Protein AF-A0A5A7U3H1-F1 (afdb_monomer)

Secondary structure (DSSP, 8-state):
--HHHHHTTT----------TTS----GGGSHHHHHTTTTS-SS--SSPPPPSS-------TTPPPP--PPP---HHHHHHT--

Sequence (84 aa):
MKASKLLNQGSWSILASIVDTREPEVSLSSELLVREYLDVFPDELPRLPPSREIDFVIELEPGTAPISRAPYKMALAELKDLEV

Foldseek 3Di:
DDPVVVVVVVDDDDDDDDDDPVDPPPPPCVDPVCVVPVVVVDPDDDPDDPDDPDDDDDDDDPPDDDDDDDDDDDDPVVVVVVDD

InterPro domains:
  IPR032567 RTL1-related [PTHR15503] (18-83)

Organism: Cucumis melo var. makuwa (NCBI:txid1194695)

Structure (mmCIF, N/CA/C/O backbone):
data_AF-A0A5A7U3H1-F1
#
_entry.id   AF-A0A5A7U3H1-F1
#
loop_
_atom_site.group_PDB
_atom_site.id
_atom_site.type_symbol
_atom_site.label_atom_id
_atom_site.label_alt_id
_atom_site.label_comp_id
_atom_site.label_asym_id
_atom_site.label_entity_id
_atom_site.label_seq_id
_atom_site.pdbx_PDB_ins_code
_atom_site.Cartn_x
_atom_site.Cartn_y
_atom_site.Cartn_z
_atom_site.occupancy
_atom_site.B_iso_or_equiv
_atom_site.auth_seq_id
_atom_site.auth_comp_id
_atom_site.auth_asym_id
_atom_site.auth_atom_id
_atom_site.pdbx_PDB_model_num
ATOM 1 N N . MET A 1 1 ? 34.977 -28.202 -11.379 1.00 61.16 1 MET A N 1
ATOM 2 C CA . MET A 1 1 ? 33.561 -28.621 -11.252 1.00 61.16 1 MET A CA 1
ATOM 3 C C . MET A 1 1 ? 32.715 -27.573 -11.968 1.00 61.16 1 MET A C 1
ATOM 5 O O . MET A 1 1 ? 32.946 -26.403 -11.713 1.00 61.16 1 MET A O 1
ATOM 9 N N . LYS A 1 2 ? 31.859 -27.939 -12.936 1.00 79.56 2 LYS A N 1
ATOM 10 C CA . LYS A 1 2 ? 31.066 -26.966 -13.724 1.00 79.56 2 LYS A CA 1
ATOM 11 C C . LYS A 1 2 ? 29.663 -26.822 -13.128 1.00 79.56 2 LYS A C 1
ATOM 13 O O . LYS A 1 2 ? 29.063 -27.841 -12.795 1.00 79.56 2 LYS A O 1
ATOM 18 N N . ALA A 1 3 ? 29.137 -25.598 -13.063 1.00 75.12 3 ALA A N 1
ATOM 19 C CA . ALA A 1 3 ? 27.799 -25.308 -12.534 1.00 75.12 3 ALA A CA 1
ATOM 20 C C . ALA A 1 3 ? 26.691 -26.105 -13.250 1.00 75.12 3 ALA A C 1
ATOM 22 O O . ALA A 1 3 ? 25.816 -26.667 -12.601 1.00 75.12 3 ALA A O 1
ATOM 23 N N . SER A 1 4 ? 26.799 -26.280 -14.572 1.00 73.88 4 SER A N 1
ATOM 24 C CA . SER A 1 4 ? 25.845 -27.060 -15.376 1.00 73.88 4 SER A CA 1
ATOM 25 C C . SER A 1 4 ? 25.686 -28.513 -14.924 1.00 73.88 4 SER A C 1
ATOM 27 O O . SER A 1 4 ? 24.596 -29.071 -14.992 1.00 73.88 4 SER A O 1
ATOM 29 N N . LYS A 1 5 ? 26.756 -29.133 -14.413 1.00 81.12 5 LYS A N 1
ATOM 30 C CA . LYS A 1 5 ? 26.700 -30.508 -13.906 1.00 81.12 5 LYS A CA 1
ATOM 31 C C . LYS A 1 5 ? 25.876 -30.604 -12.618 1.00 81.12 5 LYS A C 1
ATOM 33 O O . LYS A 1 5 ? 25.225 -31.617 -12.415 1.00 81.12 5 LYS A O 1
ATOM 38 N N . LEU A 1 6 ? 25.897 -29.565 -11.782 1.00 79.69 6 LEU A N 1
ATOM 39 C CA . LEU A 1 6 ? 25.165 -29.521 -10.512 1.00 79.69 6 LEU A CA 1
ATOM 40 C C . LEU A 1 6 ? 23.680 -29.213 -10.711 1.00 79.69 6 LEU A C 1
ATOM 42 O O . LEU A 1 6 ? 22.840 -29.812 -10.044 1.00 79.69 6 LEU A O 1
ATOM 46 N N . LEU A 1 7 ? 23.363 -28.343 -11.674 1.00 81.62 7 LEU A N 1
ATOM 47 C CA . LEU A 1 7 ? 21.981 -28.065 -12.077 1.00 81.62 7 LEU A CA 1
ATOM 48 C C . LEU A 1 7 ? 21.293 -29.332 -12.598 1.00 81.62 7 LEU A C 1
ATOM 50 O O . LEU A 1 7 ? 20.203 -29.675 -12.153 1.00 81.62 7 LEU A O 1
ATOM 54 N N . ASN A 1 8 ? 21.981 -30.103 -13.446 1.00 81.00 8 ASN A N 1
ATOM 55 C CA . ASN A 1 8 ? 21.464 -31.373 -13.971 1.00 81.00 8 ASN A CA 1
ATOM 56 C C . ASN A 1 8 ? 21.324 -32.476 -12.904 1.00 81.00 8 ASN A C 1
ATOM 58 O O . ASN A 1 8 ? 20.734 -33.517 -13.178 1.00 81.00 8 ASN A O 1
ATOM 62 N N . GLN A 1 9 ? 21.877 -32.273 -11.706 1.00 85.31 9 GLN A N 1
ATOM 63 C CA . GLN A 1 9 ? 21.745 -33.180 -10.564 1.00 85.31 9 GLN A CA 1
ATOM 64 C C . GLN A 1 9 ? 20.637 -32.745 -9.588 1.00 85.31 9 GLN A C 1
ATOM 66 O O . GLN A 1 9 ? 20.503 -33.346 -8.526 1.00 85.31 9 GLN A O 1
ATOM 71 N N . GLY A 1 10 ? 19.835 -31.730 -9.941 1.00 81.38 10 GLY A N 1
ATOM 72 C CA . GLY A 1 10 ? 18.683 -31.290 -9.147 1.00 81.38 10 GLY A CA 1
ATOM 73 C C . GLY A 1 10 ? 19.040 -30.410 -7.946 1.00 81.38 10 GLY A C 1
ATOM 74 O O . GLY A 1 10 ? 18.241 -30.279 -7.021 1.00 81.38 10 GLY A O 1
ATOM 75 N N . SER A 1 11 ? 20.236 -29.816 -7.931 1.00 84.12 11 SER A N 1
ATOM 76 C CA . SER A 1 11 ? 20.619 -28.859 -6.891 1.00 84.12 11 SER A CA 1
ATOM 77 C C . SER A 1 11 ? 19.870 -27.537 -7.055 1.00 84.12 11 SER A C 1
ATOM 79 O O . SER A 1 11 ? 19.643 -27.074 -8.171 1.00 84.12 11 SER A O 1
ATOM 81 N N . TRP A 1 12 ? 19.559 -26.886 -5.934 1.00 76.88 12 TRP A N 1
ATOM 82 C CA . TRP A 1 12 ? 18.973 -25.549 -5.929 1.00 76.88 12 TRP A CA 1
ATOM 83 C C . TRP A 1 12 ? 19.993 -24.532 -6.441 1.00 76.88 12 TRP A C 1
ATOM 85 O O . TRP A 1 12 ? 21.180 -24.609 -6.110 1.00 76.88 12 TRP A O 1
ATOM 95 N N . SER A 1 13 ? 19.527 -23.582 -7.248 1.00 76.06 13 SER A N 1
ATOM 96 C CA . SER A 1 13 ? 20.351 -22.514 -7.806 1.00 76.06 13 SER A CA 1
ATOM 97 C C . SER A 1 13 ? 19.618 -21.189 -7.787 1.00 76.06 13 SER A C 1
ATOM 99 O O . SER A 1 13 ? 18.407 -21.149 -7.982 1.00 76.06 13 SER A O 1
ATOM 101 N N . ILE A 1 14 ? 20.378 -20.114 -7.623 1.00 75.81 14 ILE A N 1
ATOM 102 C CA . ILE A 1 14 ? 19.887 -18.744 -7.724 1.00 75.81 14 ILE A CA 1
ATOM 103 C C . ILE A 1 14 ? 20.550 -18.120 -8.951 1.00 75.81 14 ILE A C 1
ATOM 105 O O . ILE A 1 14 ? 21.758 -18.276 -9.149 1.00 75.81 14 ILE A O 1
ATOM 109 N N . LEU A 1 15 ? 19.755 -17.450 -9.785 1.00 77.19 15 LEU A N 1
ATOM 110 C CA . LEU A 1 15 ? 20.267 -16.650 -10.891 1.00 77.19 15 LEU A CA 1
ATOM 111 C C . LEU A 1 15 ? 20.718 -15.297 -10.342 1.00 77.19 15 LEU A C 1
ATOM 113 O O . LEU A 1 15 ? 19.944 -14.597 -9.697 1.00 77.19 15 LEU A O 1
ATOM 117 N N . ALA A 1 16 ? 21.974 -14.950 -10.599 1.00 75.00 16 ALA A N 1
ATOM 118 C CA . ALA A 1 16 ? 22.521 -13.633 -10.322 1.00 75.00 16 ALA A CA 1
ATOM 119 C C . ALA A 1 16 ? 23.075 -13.070 -11.630 1.00 75.00 16 ALA A C 1
ATOM 121 O O . ALA A 1 16 ? 23.884 -13.722 -12.294 1.00 75.00 16 ALA A O 1
ATOM 122 N N . SER A 1 17 ? 22.629 -11.876 -12.002 1.00 70.50 17 SER A N 1
ATOM 123 C CA . SER A 1 17 ? 23.200 -11.091 -13.092 1.00 70.50 17 SER A CA 1
ATOM 124 C C . SER A 1 17 ? 24.069 -9.975 -12.511 1.00 70.50 17 SER A C 1
ATOM 126 O O . SER A 1 17 ? 23.795 -9.439 -11.439 1.00 70.50 17 SER A O 1
ATOM 128 N N . ILE A 1 18 ? 25.158 -9.657 -13.209 1.00 72.25 18 ILE A N 1
ATOM 129 C CA . ILE A 1 18 ? 26.003 -8.495 -12.927 1.00 72.25 18 ILE A CA 1
ATOM 130 C C . ILE A 1 18 ? 25.791 -7.543 -14.094 1.00 72.25 18 ILE A C 1
ATOM 132 O O . ILE A 1 18 ? 26.013 -7.928 -15.241 1.00 72.25 18 ILE A O 1
ATOM 136 N N . VAL A 1 19 ? 25.351 -6.325 -13.797 1.00 71.50 19 VAL A N 1
ATOM 137 C CA . VAL A 1 19 ? 25.178 -5.265 -14.792 1.00 71.50 19 VAL A CA 1
ATOM 138 C C . VAL A 1 19 ? 26.387 -4.337 -14.697 1.00 71.50 19 VAL A C 1
ATOM 140 O O . VAL A 1 19 ? 26.691 -3.829 -13.617 1.00 71.50 19 VAL A O 1
ATOM 143 N N . ASP A 1 20 ? 27.111 -4.161 -15.806 1.00 68.62 20 ASP A N 1
ATOM 144 C CA . ASP A 1 20 ? 28.201 -3.184 -15.899 1.00 68.62 20 ASP A CA 1
ATOM 145 C C . ASP A 1 20 ? 27.595 -1.781 -16.013 1.00 68.62 20 ASP A C 1
ATOM 147 O O . ASP A 1 20 ? 26.844 -1.492 -16.940 1.00 68.62 20 ASP A O 1
ATOM 151 N N . THR A 1 21 ? 27.903 -0.910 -15.055 1.00 67.44 21 THR A N 1
ATOM 152 C CA . THR A 1 21 ? 27.333 0.441 -14.950 1.00 67.44 21 THR A CA 1
ATOM 153 C C . THR A 1 21 ? 27.993 1.459 -15.886 1.00 67.44 21 THR A C 1
ATOM 155 O O . THR A 1 21 ? 27.663 2.644 -15.833 1.00 67.44 21 THR A O 1
ATOM 158 N N . ARG A 1 22 ? 28.961 1.031 -16.711 1.00 70.19 22 ARG A N 1
ATOM 159 C CA . ARG A 1 22 ? 29.662 1.873 -17.701 1.00 70.19 22 ARG A CA 1
ATOM 160 C C . ARG A 1 22 ? 29.014 1.851 -19.086 1.00 70.19 22 ARG A C 1
ATOM 162 O O . ARG A 1 22 ? 29.277 2.747 -19.884 1.00 70.19 22 ARG A O 1
ATOM 169 N N . GLU A 1 23 ? 28.212 0.830 -19.366 1.00 62.97 23 GLU A N 1
ATOM 170 C CA . GLU A 1 23 ? 27.368 0.735 -20.558 1.00 62.97 23 GLU A CA 1
ATOM 171 C C . GLU A 1 23 ? 26.053 1.502 -20.302 1.00 62.97 23 GLU A C 1
ATOM 173 O O . GLU A 1 23 ? 25.634 1.611 -19.145 1.00 62.97 23 GLU A O 1
ATOM 178 N N . PRO A 1 24 ? 25.395 2.061 -21.338 1.00 62.69 24 PRO A N 1
ATOM 179 C CA . PRO A 1 24 ? 24.077 2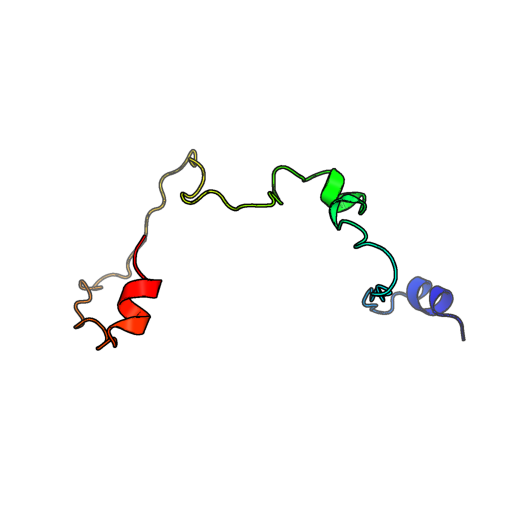.666 -21.166 1.00 62.69 24 PRO A CA 1
ATOM 180 C C . PRO A 1 24 ? 23.124 1.638 -20.549 1.00 62.69 24 PRO A C 1
ATOM 182 O O . PRO A 1 24 ? 23.178 0.463 -20.909 1.00 62.69 24 PRO A O 1
ATOM 185 N N . GLU A 1 25 ? 22.282 2.087 -19.615 1.00 60.09 25 GLU A N 1
ATOM 186 C CA . GLU A 1 25 ? 21.346 1.244 -18.869 1.00 60.09 25 GLU A CA 1
ATOM 187 C C . GLU A 1 25 ? 20.642 0.257 -19.808 1.00 60.09 25 GLU A C 1
ATOM 189 O O . GLU A 1 25 ? 19.834 0.637 -20.660 1.00 60.09 25 GLU A O 1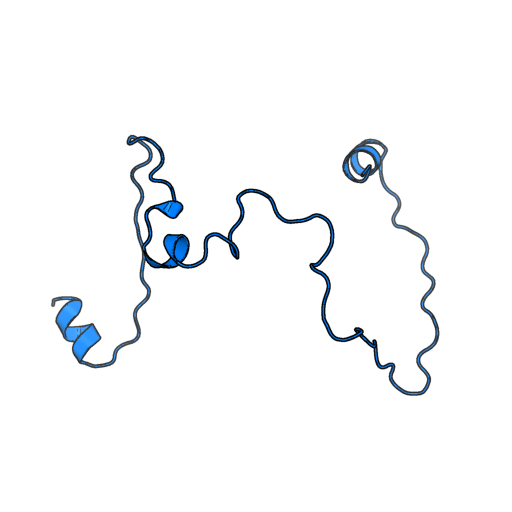
ATOM 194 N N . VAL A 1 26 ? 20.984 -1.028 -19.689 1.00 59.03 26 VAL A N 1
ATOM 195 C CA . VAL A 1 26 ? 20.271 -2.089 -20.394 1.00 59.03 26 VAL A CA 1
ATOM 196 C C . VAL A 1 26 ? 18.868 -2.095 -19.807 1.00 59.03 26 VAL A C 1
ATOM 198 O O . VAL A 1 26 ? 18.687 -2.445 -18.642 1.00 59.03 26 VAL A O 1
ATOM 201 N N . SER A 1 27 ? 17.881 -1.651 -20.585 1.00 63.31 27 SER A N 1
ATOM 202 C CA . SER A 1 27 ? 16.504 -1.602 -20.110 1.00 63.31 27 SER A CA 1
ATOM 203 C C . SER A 1 27 ? 16.075 -3.003 -19.670 1.00 63.31 27 SER A C 1
ATOM 205 O O . SER A 1 27 ? 16.249 -3.977 -20.409 1.00 63.31 27 SER A O 1
ATOM 207 N N . LEU A 1 28 ? 15.481 -3.117 -18.479 1.00 62.16 28 LEU A N 1
ATOM 208 C CA . LEU A 1 28 ? 14.870 -4.367 -17.997 1.00 62.16 28 LEU A CA 1
ATOM 209 C C . LEU A 1 28 ? 13.813 -4.887 -18.989 1.00 62.16 28 LEU A C 1
ATOM 211 O O . LEU A 1 28 ? 13.583 -6.084 -19.107 1.00 62.16 28 LEU A O 1
ATOM 215 N N . SER A 1 29 ? 13.268 -3.997 -19.827 1.00 60.59 29 SER A N 1
ATOM 216 C CA . SER A 1 29 ? 12.439 -4.345 -20.983 1.00 60.59 29 SER A CA 1
ATOM 217 C C . SER A 1 29 ? 13.155 -5.157 -22.069 1.00 60.59 29 SER A C 1
ATOM 219 O O . SER A 1 29 ? 12.538 -5.469 -23.078 1.00 60.59 29 SER A O 1
ATOM 221 N N . SER A 1 30 ? 14.445 -5.476 -21.955 1.00 63.72 30 SER A N 1
ATOM 222 C CA . SER A 1 30 ? 15.157 -6.391 -22.863 1.00 63.72 30 SER A CA 1
ATOM 223 C C . SER A 1 30 ? 15.013 -7.863 -22.462 1.00 63.72 30 SER A C 1
ATOM 225 O O . SER A 1 30 ? 15.243 -8.752 -23.288 1.00 63.72 30 SER A O 1
ATOM 227 N N . GLU A 1 31 ? 14.572 -8.126 -21.232 1.00 74.12 31 GLU A N 1
ATOM 228 C CA . GLU A 1 31 ? 14.332 -9.465 -20.710 1.00 74.12 31 GLU A CA 1
ATOM 229 C C . GLU A 1 31 ? 13.054 -10.034 -21.334 1.00 74.12 31 GLU A C 1
ATOM 231 O O . GLU A 1 31 ? 11.993 -9.412 -21.294 1.00 74.12 31 GLU A O 1
ATOM 236 N N . LEU A 1 32 ? 13.144 -11.227 -21.936 1.00 72.69 32 LEU A N 1
ATOM 237 C CA . LEU A 1 32 ? 12.035 -11.833 -22.689 1.00 72.69 32 LEU A CA 1
ATOM 238 C C . LEU A 1 32 ? 10.749 -11.961 -21.860 1.00 72.69 32 LEU A C 1
ATOM 240 O O . LEU A 1 32 ? 9.668 -11.762 -22.399 1.00 72.69 32 LEU A O 1
ATOM 244 N N . LEU A 1 33 ? 10.879 -12.228 -20.558 1.00 76.62 33 LEU A N 1
ATOM 245 C CA . LEU A 1 33 ? 9.744 -12.298 -19.638 1.00 76.62 33 LEU A CA 1
ATOM 246 C C . LEU A 1 33 ? 9.128 -10.922 -19.371 1.00 76.62 33 LEU A C 1
ATOM 248 O O . LEU A 1 33 ? 7.915 -10.794 -19.372 1.00 76.62 33 LEU A O 1
ATOM 252 N N . VAL A 1 34 ? 9.933 -9.874 -19.191 1.00 75.38 34 VAL A N 1
ATOM 253 C CA . VAL A 1 34 ? 9.410 -8.517 -18.960 1.00 75.38 34 VAL A CA 1
ATOM 254 C C . VAL A 1 34 ? 8.711 -7.992 -20.216 1.00 75.38 34 VAL A C 1
ATOM 256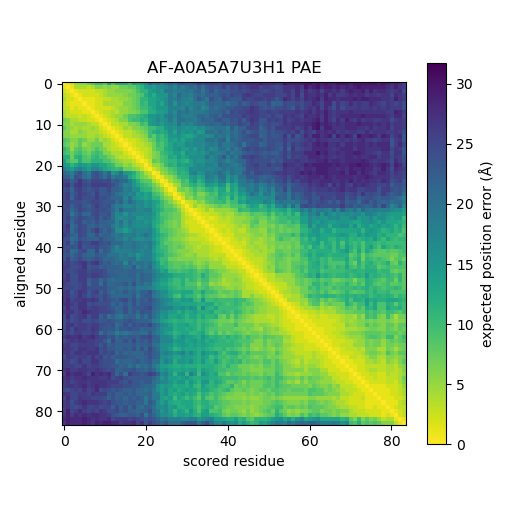 O O . VAL A 1 34 ? 7.648 -7.386 -20.119 1.00 75.38 34 VAL A O 1
ATOM 259 N N . ARG A 1 35 ? 9.247 -8.295 -21.408 1.00 76.56 35 ARG A N 1
ATOM 260 C CA . ARG A 1 35 ? 8.609 -7.960 -22.697 1.00 76.56 35 ARG A CA 1
ATOM 261 C C . ARG A 1 35 ? 7.236 -8.591 -22.886 1.00 76.56 35 ARG A C 1
ATOM 263 O O . ARG A 1 35 ? 6.395 -7.998 -23.553 1.00 76.56 35 ARG A O 1
ATOM 270 N N . GLU A 1 36 ? 7.037 -9.793 -22.361 1.00 84.69 36 GLU A N 1
ATOM 271 C CA . GLU A 1 36 ? 5.780 -10.530 -22.495 1.00 84.69 36 GLU A CA 1
ATOM 272 C C . GLU A 1 36 ? 4.672 -9.961 -21.590 1.00 84.69 36 GLU A C 1
ATOM 274 O O . GLU A 1 36 ? 3.499 -10.121 -21.911 1.00 84.69 36 GLU A O 1
ATOM 279 N N . TYR A 1 37 ? 5.034 -9.233 -20.525 1.00 82.06 37 TYR A N 1
ATOM 280 C CA . TYR A 1 37 ? 4.110 -8.707 -19.508 1.00 82.06 37 TYR A CA 1
ATOM 281 C C . TYR A 1 37 ? 4.310 -7.204 -19.238 1.00 82.06 37 TYR A C 1
ATOM 283 O O . TYR A 1 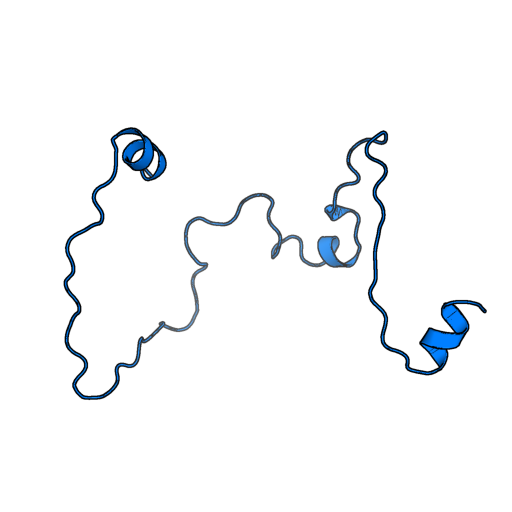37 ? 4.274 -6.752 -18.092 1.00 82.06 37 TYR A O 1
ATOM 291 N N . LEU A 1 38 ? 4.546 -6.404 -20.284 1.00 78.88 38 LEU A N 1
ATOM 292 C CA . LEU A 1 38 ? 4.754 -4.950 -20.151 1.00 78.88 38 LEU A CA 1
ATOM 293 C C . LEU A 1 38 ? 3.542 -4.212 -19.555 1.00 78.88 38 LEU A C 1
ATOM 295 O O . LEU A 1 38 ? 3.691 -3.138 -18.982 1.00 78.88 38 LEU A O 1
ATOM 299 N N . ASP A 1 39 ? 2.348 -4.787 -19.670 1.00 77.31 39 ASP A N 1
ATOM 300 C CA . ASP A 1 39 ? 1.108 -4.302 -19.062 1.00 77.31 39 ASP A CA 1
ATOM 301 C C . ASP A 1 39 ? 1.059 -4.507 -17.536 1.00 77.31 39 ASP A C 1
ATOM 303 O O . ASP A 1 39 ? 0.392 -3.746 -16.833 1.00 77.31 39 ASP A O 1
ATOM 307 N N . VAL A 1 40 ? 1.784 -5.503 -17.017 1.00 81.38 40 VAL A N 1
ATOM 308 C CA . VAL A 1 40 ? 1.916 -5.787 -15.575 1.00 81.38 40 VAL A CA 1
ATOM 309 C C . VAL A 1 40 ? 3.064 -4.992 -14.944 1.00 81.38 40 VAL A C 1
ATOM 311 O O . VAL A 1 40 ? 3.018 -4.695 -13.749 1.00 81.38 40 VAL A O 1
ATOM 314 N N . PHE A 1 41 ? 4.068 -4.609 -15.738 1.00 79.94 41 PHE A N 1
ATOM 315 C CA . PHE A 1 41 ? 5.228 -3.820 -15.309 1.00 79.94 41 PHE A CA 1
ATOM 316 C C . PHE A 1 41 ? 5.277 -2.440 -15.989 1.00 79.94 41 PHE A C 1
ATOM 318 O O . PHE A 1 41 ? 6.225 -2.165 -16.728 1.00 79.94 41 PHE A O 1
ATOM 325 N N . PRO A 1 42 ? 4.282 -1.560 -15.772 1.00 80.94 42 PRO A N 1
ATOM 326 C CA . PRO A 1 42 ? 4.344 -0.210 -16.310 1.00 80.94 42 PRO A CA 1
ATOM 327 C C . PRO A 1 42 ? 5.426 0.606 -15.589 1.00 80.94 42 PRO A C 1
ATOM 329 O O . PRO A 1 42 ? 5.654 0.430 -14.391 1.00 80.94 42 PRO A O 1
ATOM 332 N N . ASP A 1 43 ? 6.045 1.546 -16.307 1.00 81.12 43 ASP A N 1
ATOM 333 C CA . ASP A 1 43 ? 7.041 2.468 -15.738 1.00 81.12 43 ASP A CA 1
ATOM 334 C C . ASP A 1 43 ? 6.453 3.317 -14.590 1.00 81.12 43 ASP A C 1
ATOM 336 O O . ASP A 1 43 ? 7.160 3.702 -13.659 1.00 81.12 43 ASP A O 1
ATOM 340 N N . GLU A 1 44 ? 5.137 3.560 -14.621 1.00 84.00 44 GLU A N 1
ATOM 341 C CA . GLU A 1 44 ? 4.368 4.204 -13.557 1.00 84.00 44 GLU A CA 1
ATOM 342 C C . GLU A 1 44 ? 3.159 3.343 -13.163 1.00 84.00 44 GLU A C 1
ATOM 344 O O . GLU A 1 44 ? 2.374 2.911 -14.009 1.00 84.00 44 GLU A O 1
ATOM 349 N N . LEU A 1 45 ? 2.967 3.118 -11.859 1.00 83.38 45 LEU A N 1
ATOM 350 C CA . LEU A 1 45 ? 1.804 2.382 -11.361 1.00 83.38 45 LEU A CA 1
ATOM 351 C C . LEU A 1 45 ? 0.531 3.243 -11.426 1.00 83.38 45 LEU A C 1
ATOM 353 O O . LEU A 1 45 ? 0.567 4.431 -11.087 1.00 83.38 45 LEU A O 1
ATOM 357 N N . PRO A 1 46 ? -0.631 2.656 -11.770 1.00 80.12 46 PRO A N 1
ATOM 358 C CA . PRO A 1 46 ? -1.896 3.370 -11.688 1.00 80.12 46 PRO A CA 1
ATOM 359 C C . PRO A 1 46 ? -2.182 3.751 -10.228 1.00 80.12 46 PRO A C 1
ATOM 361 O O . PRO A 1 46 ? -2.077 2.927 -9.321 1.00 80.12 46 PRO A O 1
ATOM 364 N N . ARG A 1 47 ? -2.570 5.012 -9.993 1.00 83.00 47 ARG A N 1
ATOM 365 C CA . ARG A 1 47 ? -2.857 5.526 -8.635 1.00 83.00 47 ARG A CA 1
ATOM 366 C C . ARG A 1 47 ? -4.000 4.788 -7.945 1.00 83.00 47 ARG A C 1
ATOM 368 O O . ARG A 1 47 ? -4.030 4.695 -6.723 1.00 83.00 47 ARG A O 1
ATOM 375 N N . LEU A 1 48 ? -4.962 4.314 -8.731 1.00 82.62 48 LEU A N 1
ATOM 376 C CA . LEU A 1 48 ? -6.076 3.519 -8.243 1.00 82.62 48 LEU A CA 1
ATOM 377 C C . LEU A 1 48 ? -5.861 2.062 -8.632 1.00 82.62 48 LEU A C 1
ATOM 379 O O . LEU A 1 48 ? -5.381 1.793 -9.737 1.00 82.62 48 LEU A O 1
ATOM 383 N N . PRO A 1 49 ? -6.252 1.116 -7.762 1.00 80.81 49 PRO A N 1
ATOM 384 C CA . PRO A 1 49 ? -6.300 -0.271 -8.170 1.00 80.81 49 PRO A CA 1
ATOM 385 C C . PRO A 1 49 ? -7.220 -0.396 -9.396 1.00 80.81 49 PRO A C 1
ATOM 387 O O . PRO A 1 49 ? -8.248 0.287 -9.461 1.00 80.81 49 PRO A O 1
ATOM 390 N N . PRO A 1 50 ? -6.871 -1.254 -10.366 1.00 82.38 50 PRO A N 1
ATOM 391 C CA . PRO A 1 50 ? -7.726 -1.502 -11.518 1.00 82.38 50 PRO A CA 1
ATOM 392 C C . PRO A 1 50 ? -9.110 -1.976 -11.062 1.00 82.38 50 PRO A C 1
ATOM 394 O O . PRO A 1 50 ? -9.245 -2.626 -10.019 1.00 82.38 50 PRO A O 1
ATOM 397 N N . SER A 1 51 ? -10.138 -1.651 -11.850 1.00 83.81 51 SER A N 1
ATOM 398 C CA . SER A 1 51 ? -11.500 -2.128 -11.608 1.00 83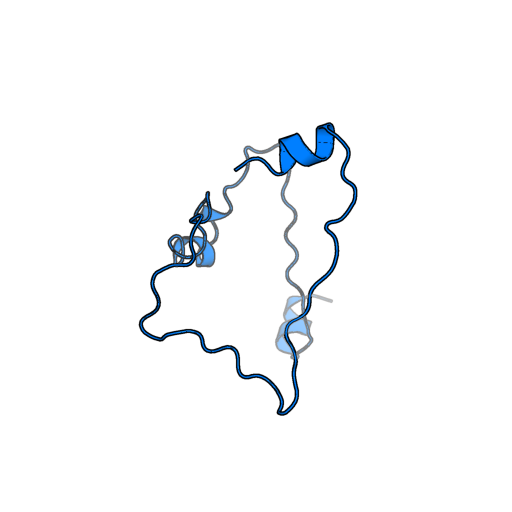.81 51 SER A CA 1
ATOM 399 C C . SER A 1 51 ? -11.493 -3.649 -11.546 1.00 83.81 51 SER A C 1
ATOM 401 O O . SER A 1 51 ? -11.020 -4.305 -12.475 1.00 83.81 51 SER A O 1
ATOM 403 N N . ARG A 1 52 ? -12.005 -4.208 -10.452 1.00 84.25 52 ARG A N 1
ATOM 404 C CA . ARG A 1 52 ? -12.129 -5.655 -10.283 1.00 84.25 52 ARG A CA 1
ATOM 405 C C . ARG A 1 52 ? -13.585 -6.044 -10.513 1.00 84.25 52 ARG A C 1
ATOM 407 O O . ARG A 1 52 ? -14.480 -5.277 -10.181 1.00 84.25 52 ARG A O 1
ATOM 414 N N . GLU A 1 53 ? -13.815 -7.224 -11.077 1.00 87.38 53 GLU A N 1
ATOM 415 C CA . GLU A 1 53 ? -15.172 -7.739 -11.333 1.00 87.38 53 GLU A CA 1
ATOM 416 C C . GLU A 1 53 ? -15.922 -8.117 -10.047 1.00 87.38 53 GLU A C 1
ATOM 418 O O . GLU A 1 53 ? -17.137 -8.295 -10.067 1.00 87.38 53 GLU A O 1
ATOM 423 N N . ILE A 1 54 ? -15.197 -8.240 -8.932 1.00 85.75 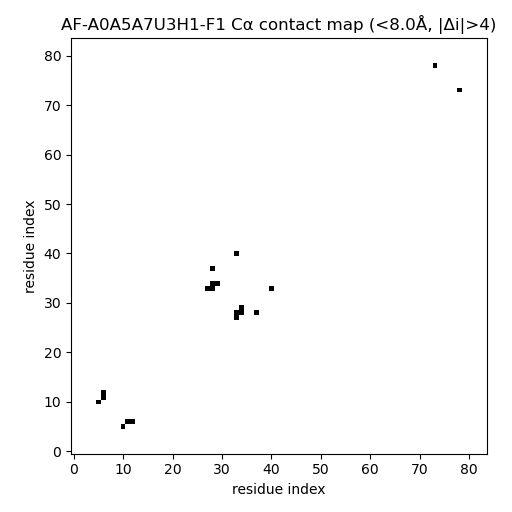54 ILE A N 1
ATOM 424 C CA . ILE A 1 54 ? -15.731 -8.601 -7.622 1.00 85.75 54 ILE A CA 1
ATOM 425 C C . ILE A 1 54 ? -15.433 -7.513 -6.592 1.00 85.75 54 ILE A C 1
ATOM 427 O O . ILE A 1 54 ? -14.349 -6.918 -6.580 1.00 85.75 54 ILE A O 1
ATOM 431 N N . ASP A 1 55 ? -16.393 -7.305 -5.696 1.00 86.62 55 ASP A N 1
ATOM 432 C CA . ASP A 1 55 ? -16.243 -6.408 -4.559 1.00 86.62 55 ASP A CA 1
ATOM 433 C C . ASP A 1 55 ? -15.348 -7.035 -3.485 1.00 86.62 55 ASP A C 1
ATOM 435 O O . ASP A 1 55 ? -15.448 -8.221 -3.164 1.00 86.62 55 ASP A O 1
ATOM 439 N N . PHE A 1 56 ? -14.477 -6.218 -2.894 1.00 83.56 56 PHE A N 1
ATOM 440 C CA . PHE A 1 56 ? -13.665 -6.625 -1.750 1.00 83.56 56 PHE A CA 1
ATOM 441 C C . PHE A 1 56 ? -14.475 -6.432 -0.478 1.00 83.56 56 PHE A C 1
ATOM 443 O O . PHE A 1 56 ? -14.746 -5.300 -0.076 1.00 83.56 56 PHE A O 1
ATOM 450 N N . VAL A 1 57 ? -14.824 -7.536 0.174 1.00 90.81 57 VAL A N 1
ATOM 451 C CA . VAL A 1 57 ? -15.445 -7.515 1.498 1.00 90.81 57 VAL A CA 1
ATOM 452 C C . VAL A 1 57 ? -14.364 -7.770 2.542 1.00 90.81 57 VAL A C 1
ATOM 454 O O . VAL A 1 57 ? -13.601 -8.728 2.439 1.00 90.81 57 VAL A O 1
ATOM 457 N N . ILE A 1 58 ? -14.288 -6.899 3.549 1.00 92.00 58 ILE A N 1
ATOM 458 C CA . ILE A 1 58 ? -13.477 -7.142 4.743 1.00 92.00 58 ILE A CA 1
ATOM 459 C C . ILE A 1 58 ? -14.377 -7.854 5.746 1.00 92.00 58 ILE A C 1
ATOM 461 O O . ILE A 1 58 ? -15.234 -7.230 6.374 1.00 92.00 58 ILE A O 1
ATOM 465 N N . GLU A 1 59 ? -14.203 -9.165 5.872 1.00 94.62 59 GLU A N 1
ATOM 466 C CA . GLU A 1 59 ? -14.884 -9.951 6.895 1.00 94.62 59 GLU A CA 1
ATOM 467 C C . GLU A 1 59 ? -14.268 -9.648 8.2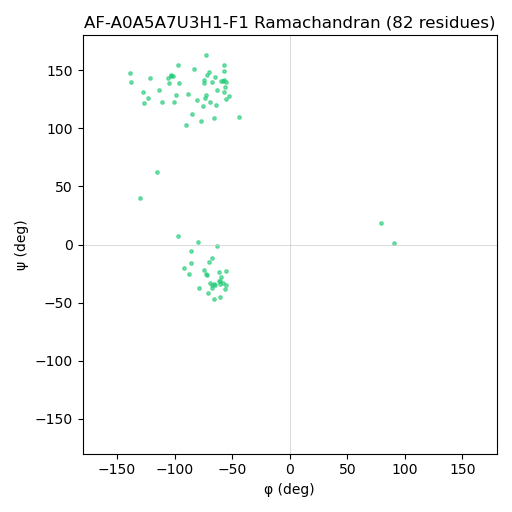63 1.00 94.62 59 GLU A C 1
ATOM 469 O O . GLU A 1 59 ? -13.048 -9.669 8.436 1.00 94.62 59 GLU A O 1
ATOM 474 N N . LEU A 1 60 ? -15.120 -9.315 9.231 1.00 95.38 60 LEU A N 1
ATOM 475 C CA . LEU A 1 60 ? -14.701 -9.027 10.596 1.00 95.38 60 LEU A CA 1
ATOM 476 C C . LEU A 1 60 ? -15.063 -10.198 11.499 1.00 95.38 60 LEU A C 1
ATOM 478 O O . LEU A 1 60 ? -16.172 -10.729 11.430 1.00 95.38 60 LEU A O 1
ATOM 482 N N . GLU A 1 61 ? -14.153 -10.534 12.408 1.00 96.31 61 GLU A N 1
ATOM 483 C CA . GLU A 1 61 ? -14.443 -11.479 13.480 1.00 96.31 61 GLU A CA 1
ATOM 484 C C . GLU A 1 61 ? -15.606 -10.958 14.347 1.00 96.31 61 GLU A C 1
ATOM 486 O O . GLU A 1 61 ? -15.665 -9.749 14.635 1.00 96.31 61 GLU A O 1
ATOM 491 N N . PRO A 1 62 ? -16.528 -11.830 14.800 1.00 96.44 62 PRO A N 1
ATOM 492 C CA . PRO A 1 62 ? -17.632 -11.432 15.665 1.00 96.44 62 PRO A CA 1
ATOM 493 C C . PRO A 1 62 ? -17.145 -10.661 16.899 1.00 96.44 62 PRO A C 1
ATOM 495 O O . PRO A 1 62 ? -16.272 -11.116 17.633 1.00 96.44 62 PRO A O 1
ATOM 498 N N . GLY A 1 63 ? -17.730 -9.485 17.143 1.00 95.56 63 GLY A N 1
ATOM 499 C CA . GLY A 1 63 ? -17.343 -8.616 18.260 1.00 95.56 63 GLY A CA 1
ATOM 500 C C . GLY A 1 63 ? -16.247 -7.594 17.939 1.00 95.56 63 GLY A C 1
ATOM 501 O O . GLY A 1 63 ? -15.885 -6.810 18.817 1.00 95.56 63 GLY A O 1
ATOM 502 N N . THR A 1 64 ? -15.754 -7.540 16.697 1.00 95.50 64 THR A N 1
ATOM 503 C CA . THR A 1 64 ? -14.852 -6.468 16.251 1.00 95.50 64 THR A CA 1
ATOM 504 C C . THR A 1 64 ? -15.566 -5.116 16.284 1.00 95.50 64 THR A C 1
ATOM 506 O O . THR A 1 64 ? -16.568 -4.907 15.601 1.00 95.50 64 THR A O 1
ATOM 509 N N . ALA A 1 65 ? -15.034 -4.179 17.066 1.00 95.00 65 ALA A N 1
ATOM 510 C CA . ALA A 1 65 ? -15.510 -2.802 17.115 1.00 95.00 65 ALA A CA 1
ATOM 511 C C . ALA A 1 65 ? -14.648 -1.889 16.218 1.00 95.00 65 ALA A C 1
ATOM 513 O O . ALA A 1 65 ? -13.469 -2.185 16.000 1.00 95.00 65 ALA A O 1
ATOM 514 N N . PRO A 1 66 ? -15.186 -0.757 15.725 1.00 95.19 66 PRO A N 1
ATOM 515 C CA . PRO A 1 66 ? -14.399 0.222 14.982 1.00 95.19 66 PRO A CA 1
ATOM 516 C C . PRO A 1 66 ? -13.194 0.722 15.785 1.00 95.19 66 PRO A C 1
ATOM 518 O O . PRO A 1 66 ? -13.311 1.059 16.965 1.00 95.19 66 PRO A O 1
ATOM 521 N N . ILE A 1 67 ? -12.036 0.812 15.130 1.00 93.31 67 ILE A N 1
ATOM 522 C CA . ILE A 1 67 ? -10.818 1.350 15.737 1.00 93.31 67 ILE A CA 1
ATOM 523 C C . ILE A 1 67 ? -10.790 2.863 15.517 1.00 93.31 67 ILE A C 1
ATOM 525 O O . ILE A 1 67 ? -10.918 3.341 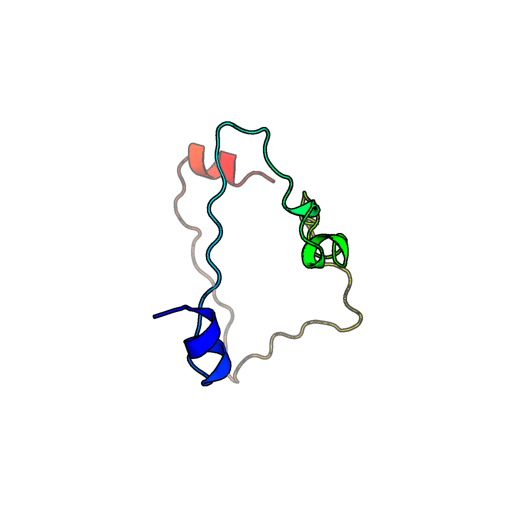14.393 1.00 93.31 67 ILE A O 1
ATOM 529 N N . SER A 1 68 ? -10.565 3.615 16.593 1.00 95.50 68 SER A N 1
ATOM 530 C CA . SER A 1 68 ? -10.296 5.051 16.537 1.00 95.50 68 SER A CA 1
ATOM 531 C C . SER A 1 68 ? -9.004 5.349 17.285 1.00 95.50 68 SER A C 1
ATOM 533 O O . SER A 1 68 ? -8.861 5.015 18.463 1.00 95.50 68 SER A O 1
ATOM 535 N N . ARG A 1 69 ? -8.036 5.950 16.592 1.00 94.94 69 ARG A N 1
ATOM 536 C CA . ARG A 1 69 ? -6.739 6.337 17.153 1.00 94.94 69 ARG A CA 1
ATOM 537 C C . ARG A 1 69 ? -6.374 7.722 16.642 1.00 94.94 69 ARG A C 1
ATOM 539 O O . ARG A 1 69 ? -6.591 8.021 15.472 1.00 94.94 69 ARG A O 1
ATOM 546 N N . ALA A 1 70 ? -5.808 8.553 17.515 1.00 95.19 70 ALA A N 1
ATOM 547 C CA . ALA A 1 70 ? -5.303 9.859 17.108 1.00 95.19 70 ALA A CA 1
ATOM 548 C C . ALA A 1 70 ? -4.238 9.702 16.000 1.00 95.19 70 ALA A C 1
ATOM 550 O O . ALA A 1 70 ? -3.423 8.773 16.085 1.00 95.19 70 ALA A O 1
ATOM 551 N N . PRO A 1 71 ? -4.218 10.586 14.983 1.00 92.06 71 PRO A N 1
ATOM 552 C CA . PRO A 1 71 ? -3.154 10.604 13.986 1.00 92.06 71 PRO A CA 1
ATOM 553 C C . PRO A 1 71 ? -1.774 10.785 14.628 1.00 92.06 71 PRO A C 1
ATOM 555 O O . PRO A 1 71 ? -1.641 11.369 15.707 1.00 92.06 71 PRO A O 1
ATOM 558 N N . TYR A 1 72 ? -0.734 10.301 13.950 1.00 92.31 72 TYR A N 1
ATOM 559 C CA . TYR A 1 72 ? 0.643 10.544 14.369 1.00 92.31 72 TYR A CA 1
ATOM 560 C C . TYR A 1 72 ? 0.976 12.043 14.280 1.00 92.31 72 TYR A C 1
ATOM 562 O O . TYR A 1 72 ? 0.500 12.744 13.386 1.00 92.31 72 TYR A O 1
ATOM 570 N N . LYS A 1 73 ? 1.784 12.547 15.221 1.00 93.75 73 LYS A N 1
ATOM 571 C CA . LYS A 1 73 ? 2.247 13.939 15.191 1.00 93.75 73 LYS A CA 1
ATOM 572 C C . LYS A 1 73 ? 3.355 14.063 14.153 1.00 93.75 73 LYS A C 1
ATOM 574 O O . LYS A 1 73 ? 4.465 13.614 14.407 1.00 93.75 73 LYS A O 1
ATOM 579 N N . MET A 1 74 ? 3.033 14.685 13.026 1.00 94.25 74 MET A N 1
ATOM 580 C CA . MET A 1 74 ? 3.960 14.893 11.918 1.00 94.25 74 MET A CA 1
ATOM 581 C C . MET A 1 74 ? 4.508 16.317 11.907 1.00 94.25 74 MET A C 1
ATOM 583 O O . MET A 1 74 ? 3.808 17.275 12.252 1.00 94.25 74 MET A O 1
ATOM 587 N N . ALA A 1 75 ? 5.768 16.457 11.515 1.00 95.25 75 ALA A N 1
ATOM 588 C CA . ALA A 1 75 ? 6.382 17.740 11.222 1.00 95.25 75 ALA A CA 1
ATOM 589 C C . ALA A 1 75 ? 5.852 18.309 9.893 1.00 95.25 75 ALA A C 1
ATOM 591 O O . ALA A 1 75 ? 5.324 17.592 9.047 1.00 95.25 75 ALA A O 1
ATOM 592 N N . LEU A 1 76 ? 6.047 19.612 9.668 1.00 93.50 76 LEU A N 1
ATOM 593 C CA . LEU A 1 76 ? 5.598 20.267 8.434 1.00 93.50 76 LEU A CA 1
ATOM 594 C C . LEU A 1 76 ? 6.250 19.679 7.170 1.00 93.50 76 LEU A C 1
ATOM 596 O O . LEU A 1 76 ? 5.628 19.684 6.118 1.00 93.50 76 LEU A O 1
ATOM 600 N N . ALA A 1 77 ? 7.490 19.191 7.265 1.00 93.06 77 ALA A N 1
ATOM 601 C CA . ALA A 1 77 ? 8.165 18.537 6.144 1.00 93.06 77 ALA A CA 1
ATOM 602 C C . ALA A 1 77 ? 7.461 17.226 5.753 1.00 93.06 77 ALA A C 1
ATOM 604 O O . ALA A 1 77 ? 7.130 17.046 4.593 1.00 93.06 77 ALA A O 1
ATOM 605 N N . GLU A 1 78 ? 7.126 16.387 6.734 1.00 92.44 78 GLU A N 1
ATOM 606 C CA . GLU A 1 78 ? 6.425 15.115 6.509 1.00 92.44 78 GLU A CA 1
ATOM 607 C C . GLU A 1 78 ? 5.005 15.334 5.965 1.00 92.44 78 GLU A C 1
ATOM 609 O O . GLU A 1 78 ? 4.526 14.570 5.136 1.00 92.44 78 GLU A O 1
ATOM 614 N N . LEU A 1 79 ? 4.331 16.406 6.398 1.00 91.94 79 LEU A N 1
ATOM 615 C CA . LEU A 1 79 ? 3.016 16.769 5.865 1.00 91.94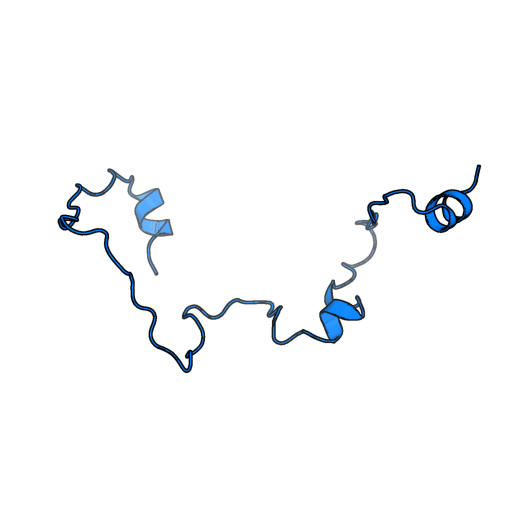 79 LEU A CA 1
ATOM 616 C C . LEU A 1 79 ? 3.064 17.182 4.389 1.00 91.94 79 LEU A C 1
ATOM 618 O O . LEU A 1 79 ? 2.115 16.891 3.672 1.00 91.94 79 LEU A O 1
ATOM 622 N N . LYS A 1 80 ? 4.146 17.833 3.939 1.00 91.50 80 LYS A N 1
ATOM 623 C CA . LYS A 1 80 ? 4.337 18.176 2.519 1.00 91.50 80 LYS A CA 1
ATOM 624 C C . LYS A 1 80 ? 4.547 16.934 1.658 1.00 91.50 80 LYS A C 1
ATOM 626 O O . LYS A 1 80 ? 4.090 16.909 0.525 1.00 91.50 80 LYS A O 1
ATOM 631 N N . ASP A 1 81 ? 5.208 15.912 2.199 1.00 88.50 81 ASP A N 1
ATOM 632 C CA . ASP A 1 81 ? 5.441 14.651 1.486 1.00 88.50 81 ASP A CA 1
ATOM 633 C C . ASP A 1 81 ? 4.161 13.803 1.361 1.00 88.50 81 ASP A C 1
ATOM 635 O O . ASP A 1 81 ? 4.038 12.993 0.446 1.00 88.50 81 ASP A O 1
ATOM 639 N N . LEU A 1 82 ? 3.202 13.979 2.279 1.00 87.38 82 LEU A N 1
ATOM 640 C CA . LEU A 1 82 ? 1.899 13.301 2.254 1.00 87.38 82 LEU A CA 1
ATOM 641 C C . LEU A 1 82 ? 0.840 14.009 1.401 1.00 87.38 82 LEU A C 1
ATOM 643 O O . LEU A 1 82 ? -0.273 13.494 1.265 1.00 87.38 82 LEU A O 1
ATOM 647 N N . GLU A 1 83 ? 1.144 15.191 0.876 1.00 73.69 83 GLU A N 1
ATOM 648 C CA . GLU A 1 83 ? 0.233 15.938 0.013 1.00 73.69 83 GLU A CA 1
ATOM 649 C C . GLU A 1 83 ? 0.100 15.198 -1.338 1.00 73.69 83 GLU A C 1
ATOM 651 O O . GLU A 1 83 ? 1.102 14.899 -1.986 1.00 73.69 83 GLU A O 1
ATOM 656 N N . VAL A 1 84 ? -1.133 14.828 -1.720 1.00 62.25 84 VAL A N 1
ATOM 657 C CA . VAL A 1 84 ? -1.467 14.030 -2.928 1.00 62.25 84 VAL A CA 1
ATOM 658 C C . VAL A 1 84 ? -1.679 14.911 -4.154 1.00 62.25 84 VAL A C 1
ATOM 660 O O . VAL A 1 84 ? -2.385 15.934 -4.012 1.00 62.25 84 VAL A O 1
#

Radius of gyration: 23.65 Å; Cα contacts (8 Å, |Δi|>4): 10; chains: 1; bounding box: 51×53×41 Å

pLDDT: mean 81.39, std 10.52, range [59.03, 96.44]

Solvent-accessible surface area (backbone atoms only — not comparable to full-atom values): 6242 Å² total; per-residue (Å²): 137,61,69,70,64,44,53,77,70,72,51,92,82,81,94,81,86,86,80,71,86,86,53,79,83,77,57,70,69,72,40,72,70,46,56,76,40,48,87,80,60,50,99,65,79,72,94,59,82,76,92,63,100,64,86,88,79,85,86,70,64,93,87,72,70,89,87,85,76,83,78,81,93,71,56,74,70,59,51,60,72,67,61,128

Mean predicted aligned error: 14.66 Å